Protein AF-A0A117S237-F1 (afdb_monomer_lite)

Secondary structure (DSSP, 8-state):
--HHHHHHHHHHHHHHHHHHHHHHHHHHHHHHHHHHTTT-S-HHHHHHHHHHHHHHHHHHHHHHHHHS-HHHHHHHHHHHHHHHHHHHHHHHHHHHHHSTT-SSHHHHHHHHHHHHHHHHHHHHHHHHHHHHHHHTTSS--

Organism: NCBI:txid909626

Structure (mmCIF, N/CA/C/O backbone):
data_AF-A0A117S237-F1
#
_entry.id   AF-A0A117S237-F1
#
loop_
_atom_site.group_PDB
_atom_site.id
_atom_site.type_symbol
_atom_site.label_atom_id
_atom_site.label_alt_id
_atom_site.label_comp_id
_atom_site.label_asym_id
_atom_site.label_entity_id
_atom_site.label_seq_id
_atom_site.pdbx_PDB_ins_code
_atom_site.Cartn_x
_atom_site.Cartn_y
_atom_site.Cartn_z
_atom_site.occupancy
_atom_site.B_iso_or_equiv
_atom_site.auth_seq_id
_atom_site.auth_comp_id
_atom_site.auth_asym_id
_atom_site.auth_atom_id
_atom_site.pdbx_PDB_model_num
ATOM 1 N N . MET A 1 1 ? 11.663 4.715 -34.911 1.00 56.66 1 MET A N 1
ATOM 2 C CA . MET A 1 1 ? 11.286 4.866 -33.491 1.00 56.66 1 MET A CA 1
ATOM 3 C C . MET A 1 1 ? 12.162 3.899 -32.715 1.00 56.66 1 MET A C 1
ATOM 5 O O . MET A 1 1 ? 12.157 2.724 -33.054 1.00 56.66 1 MET A O 1
ATOM 9 N N . ASP A 1 2 ? 12.999 4.402 -31.811 1.00 81.62 2 ASP A N 1
ATOM 10 C CA . ASP A 1 2 ? 13.958 3.592 -31.050 1.00 81.62 2 ASP A CA 1
ATOM 11 C C . ASP A 1 2 ? 13.214 2.808 -29.955 1.00 81.62 2 ASP A C 1
ATOM 13 O O . ASP A 1 2 ? 12.502 3.399 -29.138 1.00 81.62 2 ASP A O 1
ATOM 17 N N . HIS A 1 3 ? 13.330 1.479 -29.979 1.00 79.19 3 HIS A N 1
ATOM 18 C CA . HIS A 1 3 ? 12.663 0.575 -29.038 1.00 79.19 3 HIS A CA 1
ATOM 19 C C . HIS A 1 3 ? 13.023 0.910 -27.582 1.00 79.19 3 HIS A C 1
ATOM 21 O O . HIS A 1 3 ? 12.152 0.894 -26.708 1.00 79.19 3 HIS A O 1
ATOM 27 N N . ASP A 1 4 ? 14.268 1.327 -27.341 1.00 80.19 4 ASP A N 1
ATOM 28 C CA . ASP A 1 4 ? 14.753 1.727 -26.019 1.00 80.19 4 ASP A CA 1
ATOM 29 C C . ASP A 1 4 ? 14.062 2.993 -25.506 1.00 80.19 4 ASP A C 1
ATOM 31 O O . ASP A 1 4 ? 13.776 3.130 -24.312 1.00 80.19 4 ASP A O 1
ATOM 35 N N . HIS A 1 5 ? 13.792 3.937 -26.410 1.00 80.94 5 HIS A N 1
ATOM 36 C CA . HIS A 1 5 ? 13.110 5.181 -26.075 1.00 80.94 5 HIS A CA 1
ATOM 37 C C . HIS A 1 5 ? 11.644 4.918 -25.712 1.00 80.94 5 HIS A C 1
ATOM 39 O O . HIS A 1 5 ? 11.143 5.450 -24.720 1.00 80.94 5 HIS A O 1
ATOM 45 N N . TRP A 1 6 ? 10.974 4.042 -26.466 1.00 85.12 6 TRP A N 1
ATOM 46 C CA . TRP A 1 6 ? 9.602 3.630 -26.170 1.00 85.12 6 TRP A CA 1
ATOM 47 C C . TRP A 1 6 ? 9.498 2.895 -24.824 1.00 85.12 6 TRP A C 1
ATOM 49 O O . TRP A 1 6 ? 8.663 3.257 -23.993 1.00 85.12 6 TRP A O 1
ATOM 59 N N . LEU A 1 7 ? 10.381 1.924 -24.559 1.00 85.19 7 LEU A N 1
ATOM 60 C CA . LEU A 1 7 ? 10.372 1.157 -23.309 1.00 85.19 7 LEU A CA 1
ATOM 61 C C . LEU A 1 7 ? 10.633 2.044 -22.081 1.00 85.19 7 LEU A C 1
ATOM 63 O O . LEU A 1 7 ? 10.041 1.833 -21.022 1.00 85.19 7 LEU A O 1
ATOM 67 N N . ARG A 1 8 ? 11.477 3.075 -22.218 1.00 84.06 8 ARG A N 1
ATOM 68 C CA . ARG A 1 8 ? 11.695 4.066 -21.154 1.00 84.06 8 ARG A CA 1
ATOM 69 C C . ARG A 1 8 ? 10.429 4.852 -20.831 1.00 84.06 8 ARG A C 1
ATOM 71 O O . ARG A 1 8 ? 10.115 5.012 -19.655 1.00 84.06 8 ARG A O 1
ATOM 78 N N . GLY A 1 9 ? 9.702 5.305 -21.852 1.00 87.75 9 GLY A N 1
ATOM 79 C CA . GLY A 1 9 ? 8.423 5.992 -21.665 1.00 87.75 9 GLY A CA 1
ATOM 80 C C . GLY A 1 9 ? 7.407 5.125 -20.916 1.00 87.75 9 GLY A C 1
ATOM 81 O O . GLY A 1 9 ? 6.768 5.598 -19.983 1.00 87.75 9 GLY A O 1
ATOM 82 N N . GLN A 1 10 ? 7.329 3.833 -21.252 1.00 91.00 10 GLN A N 1
ATOM 83 C CA . GLN A 1 10 ? 6.443 2.884 -20.564 1.00 91.00 10 GLN A CA 1
ATOM 84 C C . GLN A 1 10 ? 6.821 2.676 -19.092 1.00 91.00 10 GLN A C 1
ATOM 86 O O . GLN A 1 10 ? 5.948 2.637 -18.231 1.00 91.00 10 GLN A O 1
ATOM 91 N N . ARG A 1 11 ? 8.119 2.570 -18.783 1.00 91.12 11 ARG A N 1
ATOM 92 C CA . ARG A 1 11 ? 8.609 2.441 -17.399 1.00 91.12 11 ARG A CA 1
ATOM 93 C C . ARG A 1 11 ? 8.266 3.657 -16.551 1.00 91.12 11 ARG A C 1
ATOM 95 O O . ARG A 1 11 ? 7.784 3.501 -15.434 1.00 91.12 11 ARG A O 1
ATOM 102 N N . LEU A 1 12 ? 8.509 4.846 -17.099 1.00 91.12 12 LEU A N 1
ATOM 103 C CA . LEU A 1 12 ? 8.177 6.116 -16.462 1.00 91.12 12 LEU A CA 1
ATOM 104 C C . LEU A 1 12 ? 6.694 6.201 -16.124 1.00 91.12 12 LEU A C 1
ATOM 106 O O . LEU A 1 12 ? 6.335 6.498 -14.987 1.00 91.12 12 LEU A O 1
ATOM 110 N N . GLU A 1 13 ? 5.849 5.896 -17.105 1.00 93.69 13 GLU A N 1
ATOM 111 C CA . GLU A 1 13 ? 4.407 5.948 -16.921 1.00 93.69 13 GLU A CA 1
ATOM 112 C C . GLU A 1 13 ? 3.931 4.919 -15.894 1.00 93.69 13 GLU A C 1
ATOM 114 O O . GLU A 1 13 ? 3.167 5.268 -15.001 1.00 93.69 13 GLU A O 1
ATOM 119 N N . ALA A 1 14 ? 4.443 3.685 -15.937 1.00 95.31 14 ALA A N 1
ATOM 120 C CA . ALA A 1 14 ? 4.094 2.661 -14.956 1.00 95.31 14 ALA A CA 1
ATOM 121 C C . ALA A 1 14 ? 4.458 3.080 -13.519 1.00 95.31 14 ALA A C 1
ATOM 123 O O . ALA A 1 14 ? 3.648 2.915 -12.607 1.00 95.31 14 ALA A O 1
ATOM 124 N N . CYS A 1 15 ? 5.649 3.655 -13.306 1.00 95.56 15 CYS A N 1
ATOM 125 C CA . CYS A 1 15 ? 6.041 4.173 -11.992 1.00 95.56 15 CYS A CA 1
ATOM 126 C C . CYS A 1 15 ? 5.142 5.332 -11.549 1.00 95.56 15 CYS A C 1
ATOM 128 O O . CYS A 1 15 ? 4.708 5.356 -10.401 1.00 95.56 15 CYS A O 1
ATOM 130 N N . ARG A 1 16 ? 4.822 6.264 -12.456 1.00 95.50 16 ARG A N 1
ATOM 131 C CA . ARG A 1 16 ? 3.931 7.399 -12.174 1.00 95.50 16 ARG A CA 1
ATOM 132 C C . ARG A 1 16 ? 2.543 6.928 -11.748 1.00 95.50 16 ARG A C 1
ATOM 134 O O . ARG A 1 16 ? 2.030 7.395 -10.739 1.00 95.50 16 ARG A O 1
ATOM 141 N N . VAL A 1 17 ? 1.967 5.982 -12.487 1.00 97.25 17 VAL A N 1
ATOM 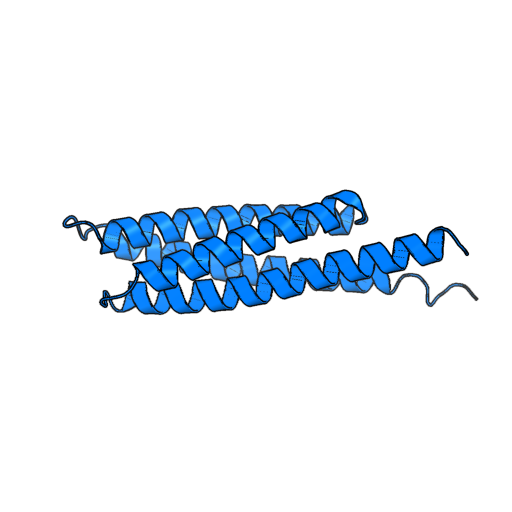142 C CA . VAL A 1 17 ? 0.651 5.405 -12.188 1.00 97.25 17 VAL A CA 1
ATOM 143 C C . VAL A 1 17 ? 0.655 4.706 -10.826 1.00 97.25 17 VAL A C 1
ATOM 145 O O . VAL A 1 17 ? -0.296 4.870 -10.066 1.00 97.25 17 VAL A O 1
ATOM 148 N N . LEU A 1 18 ? 1.725 3.981 -10.475 1.00 97.44 18 LEU A N 1
ATOM 149 C CA . LEU A 1 18 ? 1.842 3.348 -9.157 1.00 97.44 18 LEU A CA 1
ATOM 150 C C . LEU A 1 18 ? 1.926 4.366 -8.014 1.00 97.44 18 LEU A C 1
ATOM 152 O O . LEU A 1 18 ? 1.251 4.179 -7.006 1.00 97.44 18 LEU A O 1
ATOM 156 N N . LEU A 1 19 ? 2.706 5.438 -8.177 1.00 96.81 19 LEU A N 1
ATOM 157 C CA . LEU A 1 19 ? 2.817 6.505 -7.175 1.00 96.81 19 LEU A CA 1
ATOM 158 C C . LEU A 1 19 ? 1.484 7.230 -6.975 1.00 96.81 19 LEU A C 1
ATOM 160 O O . LEU A 1 19 ? 1.030 7.378 -5.849 1.00 96.81 19 LEU A O 1
ATOM 164 N N . THR A 1 20 ? 0.795 7.587 -8.062 1.00 97.75 20 THR A N 1
ATOM 165 C CA . THR A 1 20 ? -0.540 8.197 -7.967 1.00 97.75 20 THR A CA 1
ATOM 166 C C . THR A 1 20 ? -1.535 7.275 -7.261 1.00 97.75 20 THR A C 1
ATOM 168 O O . THR A 1 20 ? -2.287 7.724 -6.401 1.00 97.75 20 THR A O 1
ATOM 171 N N . ALA A 1 21 ? -1.518 5.975 -7.570 1.00 98.19 21 ALA A N 1
ATOM 172 C CA . ALA A 1 21 ? -2.387 5.019 -6.893 1.00 98.19 21 ALA A CA 1
ATOM 173 C C . ALA A 1 21 ? -2.032 4.853 -5.402 1.00 98.19 21 ALA A C 1
ATOM 175 O O . ALA A 1 21 ? -2.922 4.607 -4.588 1.00 98.19 21 ALA A O 1
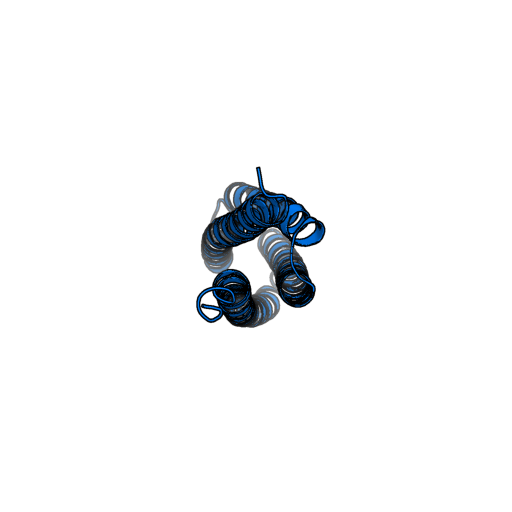ATOM 176 N N . TYR A 1 22 ? -0.754 4.998 -5.033 1.00 98.19 22 TYR A N 1
ATOM 177 C CA . TYR A 1 22 ? -0.331 5.021 -3.634 1.00 98.19 22 TYR A CA 1
ATOM 178 C C . TYR A 1 22 ? -0.856 6.259 -2.901 1.00 98.19 22 TYR A C 1
ATOM 180 O O . TYR A 1 22 ? -1.378 6.119 -1.799 1.00 98.19 22 TYR A O 1
ATOM 188 N N . ASP A 1 23 ? -0.785 7.443 -3.511 1.00 97.69 23 ASP A N 1
ATOM 189 C CA . ASP A 1 23 ? -1.301 8.680 -2.911 1.00 97.69 23 ASP A CA 1
ATOM 190 C C . ASP A 1 23 ? -2.809 8.584 -2.637 1.00 97.69 23 ASP A C 1
ATOM 192 O O . ASP A 1 23 ? -3.280 8.895 -1.539 1.00 97.69 23 ASP A O 1
ATOM 196 N N . GLU A 1 24 ? -3.577 8.093 -3.615 1.00 97.88 24 GLU A N 1
ATOM 197 C CA . GLU A 1 24 ? -5.017 7.854 -3.466 1.00 97.88 24 GLU A CA 1
ATOM 198 C C . GLU A 1 24 ? -5.314 6.861 -2.336 1.00 97.88 24 GLU A C 1
ATOM 200 O O . GLU A 1 24 ? -6.217 7.079 -1.521 1.00 97.88 24 GLU A O 1
ATOM 205 N N . TYR A 1 25 ? -4.525 5.789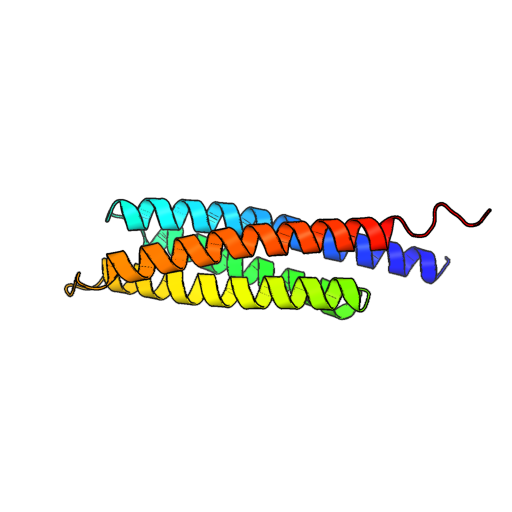 -2.257 1.00 98.19 25 TYR A N 1
ATOM 206 C CA . TYR A 1 25 ? -4.590 4.823 -1.171 1.00 98.19 25 TYR A CA 1
ATOM 207 C C . TYR A 1 25 ? -4.278 5.454 0.190 1.00 98.19 25 TYR A C 1
ATOM 209 O O . TYR A 1 25 ? -5.062 5.281 1.120 1.00 98.19 25 TYR A O 1
ATOM 217 N N . ALA A 1 26 ? -3.193 6.219 0.317 1.00 97.44 26 ALA A N 1
ATOM 218 C CA . ALA A 1 26 ? -2.771 6.822 1.578 1.00 97.44 26 ALA A CA 1
ATOM 219 C C . ALA A 1 26 ? -3.818 7.813 2.110 1.00 97.44 26 ALA A C 1
ATOM 221 O O . ALA A 1 26 ? -4.084 7.865 3.316 1.00 97.44 26 ALA A O 1
ATOM 222 N N . ILE A 1 27 ? -4.467 8.560 1.209 1.00 96.75 27 ILE A N 1
ATOM 223 C CA . ILE A 1 27 ? -5.596 9.435 1.541 1.00 96.75 27 ILE A CA 1
ATOM 224 C C . ILE A 1 27 ? -6.780 8.607 2.053 1.00 96.75 27 ILE A C 1
ATOM 226 O O . ILE A 1 27 ? -7.319 8.913 3.119 1.00 96.75 27 ILE A O 1
ATOM 230 N N . ALA A 1 28 ? -7.179 7.559 1.327 1.00 96.62 28 ALA A N 1
ATOM 231 C CA . ALA A 1 28 ? -8.315 6.722 1.706 1.00 96.62 28 ALA A CA 1
ATOM 232 C C . ALA A 1 28 ? -8.076 5.978 3.033 1.00 96.62 28 ALA A C 1
ATOM 234 O O 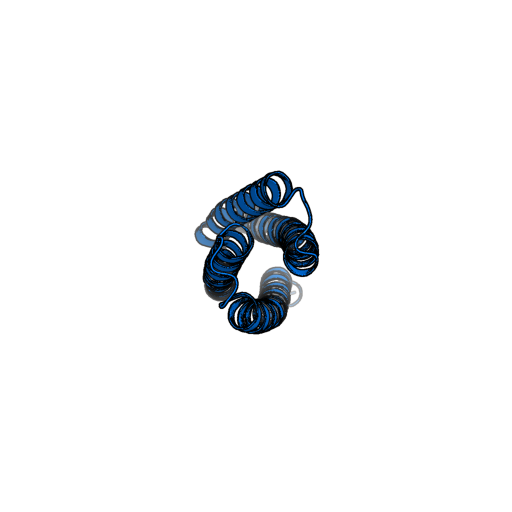. ALA A 1 28 ? -8.964 5.954 3.884 1.00 96.62 28 ALA A O 1
ATOM 235 N N . ALA A 1 29 ? -6.868 5.447 3.237 1.00 96.38 29 ALA A N 1
ATOM 236 C CA . ALA A 1 29 ? -6.430 4.824 4.482 1.00 96.38 29 ALA A CA 1
ATOM 237 C C . ALA A 1 29 ? -6.519 5.818 5.646 1.00 96.38 29 ALA A C 1
ATOM 239 O O . ALA A 1 29 ? -7.192 5.556 6.635 1.00 96.38 29 ALA A O 1
ATOM 240 N N . SER A 1 30 ? -5.959 7.021 5.479 1.00 95.19 30 SER A N 1
ATOM 241 C CA . SER A 1 30 ? -6.006 8.072 6.505 1.00 95.19 30 SER A CA 1
ATOM 242 C C . SER A 1 30 ? -7.434 8.498 6.858 1.00 95.19 30 SER A C 1
ATOM 244 O O . SER A 1 30 ? -7.727 8.812 8.013 1.00 95.19 30 SER A O 1
ATOM 246 N N . MET A 1 31 ? -8.336 8.549 5.872 1.00 94.50 31 MET A N 1
ATOM 247 C CA . MET A 1 31 ? -9.753 8.826 6.115 1.00 94.50 31 MET A CA 1
ATOM 248 C C . MET A 1 31 ? -10.411 7.700 6.910 1.00 94.50 31 MET A C 1
ATOM 250 O O . MET A 1 31 ? -11.145 7.990 7.854 1.00 94.50 31 MET A O 1
ATOM 254 N N . LEU A 1 32 ? -10.135 6.442 6.558 1.00 93.81 32 LEU A N 1
ATOM 255 C CA . LEU A 1 32 ? -10.685 5.280 7.247 1.00 93.81 32 LEU A CA 1
ATOM 256 C C . LEU A 1 32 ? -10.188 5.201 8.690 1.00 93.81 32 LEU A C 1
ATOM 258 O O . LEU A 1 32 ? -11.019 5.152 9.593 1.00 93.81 32 LEU A O 1
ATOM 262 N N . THR A 1 33 ? -8.877 5.317 8.922 1.00 93.25 33 THR A N 1
ATOM 263 C CA . THR A 1 33 ? -8.279 5.350 10.266 1.00 93.25 33 THR A CA 1
ATOM 264 C C . THR A 1 33 ? -8.968 6.394 11.146 1.00 93.25 33 THR A C 1
ATOM 266 O O . THR A 1 33 ? -9.414 6.081 12.243 1.00 93.25 33 THR A O 1
ATOM 269 N N . ARG A 1 34 ? -9.191 7.618 10.644 1.00 91.94 34 ARG A N 1
ATOM 270 C CA . ARG A 1 34 ? -9.892 8.675 11.402 1.00 91.94 34 ARG A CA 1
ATOM 271 C C . ARG A 1 34 ? -11.342 8.338 11.750 1.00 91.94 34 ARG A C 1
ATOM 273 O O . ARG A 1 34 ? -11.841 8.831 12.759 1.00 91.94 34 ARG A O 1
ATOM 280 N N . VAL A 1 35 ? -12.044 7.595 10.896 1.00 91.19 35 VAL A N 1
ATOM 281 C CA . VAL A 1 35 ? -13.421 7.157 11.172 1.00 91.19 35 VAL A CA 1
ATOM 282 C C . VAL A 1 35 ? -13.420 6.039 12.210 1.00 91.19 35 VAL A C 1
ATOM 284 O O . VAL A 1 35 ? -14.198 6.115 13.159 1.00 91.19 35 VAL A O 1
ATOM 287 N N . LEU A 1 36 ? -12.514 5.067 12.073 1.00 89.44 36 LEU A N 1
ATOM 288 C CA . LEU A 1 36 ? -12.351 3.960 13.018 1.00 89.44 36 LEU A CA 1
ATOM 289 C C . LEU A 1 36 ? -11.969 4.460 14.416 1.00 89.44 36 LEU A C 1
ATOM 291 O O . LEU A 1 36 ? -12.585 4.061 15.396 1.00 89.44 36 LEU A O 1
ATOM 295 N N . GLU A 1 37 ? -11.035 5.409 14.516 1.00 89.00 37 GLU A N 1
ATOM 296 C CA . GLU A 1 37 ? -10.624 6.021 15.790 1.00 89.00 37 GLU A CA 1
ATOM 297 C C . GLU A 1 37 ? -11.744 6.775 16.513 1.00 89.00 37 GLU A C 1
ATOM 299 O O . GLU A 1 37 ? -11.674 6.969 17.726 1.00 89.00 37 GLU A O 1
ATOM 304 N N . ARG A 1 38 ? -12.743 7.262 15.772 1.00 85.75 38 ARG A N 1
ATOM 305 C CA . ARG A 1 38 ? -13.880 8.002 16.330 1.00 85.75 38 ARG A CA 1
ATOM 306 C C . ARG A 1 38 ? -15.065 7.107 16.661 1.00 85.75 38 ARG A C 1
ATOM 308 O O . ARG A 1 38 ? -16.032 7.632 17.205 1.00 85.75 38 ARG A O 1
ATOM 315 N N . GLU A 1 39 ? -15.014 5.827 16.283 1.00 75.75 39 GLU A N 1
ATOM 316 C CA . GLU A 1 39 ? -16.140 4.886 16.375 1.00 75.75 39 GLU A CA 1
ATOM 317 C C . GLU A 1 39 ? -17.446 5.496 15.817 1.00 75.75 39 GLU A C 1
ATOM 319 O O . GLU A 1 39 ? -18.540 5.286 16.334 1.00 75.75 39 GLU A O 1
ATOM 324 N N . ALA A 1 40 ? -17.322 6.336 14.783 1.00 65.31 40 ALA A N 1
ATOM 325 C CA . ALA A 1 40 ? -18.423 7.140 14.265 1.00 65.31 40 ALA A CA 1
ATOM 326 C C . ALA A 1 40 ? -19.252 6.371 13.227 1.00 65.31 40 ALA A C 1
ATOM 328 O O . ALA A 1 40 ? -18.742 5.478 12.554 1.00 65.31 40 ALA A O 1
ATOM 329 N N . ASP A 1 41 ? -20.506 6.786 13.024 1.00 61.03 41 ASP A N 1
ATOM 330 C CA . ASP A 1 41 ? -21.323 6.313 11.905 1.00 61.03 41 ASP A CA 1
ATOM 331 C C . ASP A 1 41 ? -20.674 6.675 10.553 1.00 61.03 41 ASP A C 1
ATOM 333 O O . ASP A 1 41 ? -20.193 7.791 10.348 1.00 61.03 41 ASP A O 1
ATOM 337 N N . GLY A 1 42 ? -20.686 5.732 9.605 1.00 65.94 42 GLY A N 1
ATOM 338 C CA . GLY A 1 42 ? -20.112 5.890 8.258 1.00 65.94 42 GLY A CA 1
ATOM 339 C C . GLY A 1 42 ? -18.847 5.089 7.873 1.00 65.94 42 GLY A C 1
ATOM 340 O O . GLY A 1 42 ? -18.306 5.382 6.803 1.00 65.94 42 GLY A O 1
ATOM 341 N N . PRO A 1 43 ? -18.363 4.058 8.607 1.00 70.31 43 PRO A N 1
ATOM 342 C CA . PRO A 1 43 ? -17.156 3.321 8.208 1.00 70.31 43 PRO A CA 1
ATOM 343 C C . PRO A 1 43 ? -17.349 2.536 6.906 1.00 70.31 43 PRO A C 1
ATOM 345 O O . PRO A 1 43 ? -16.379 2.255 6.214 1.00 70.31 43 PRO A O 1
ATOM 348 N N . ARG A 1 44 ? -18.594 2.232 6.506 1.00 79.00 44 ARG A N 1
ATOM 349 C CA . ARG A 1 44 ? -18.870 1.464 5.281 1.00 79.00 44 ARG A CA 1
ATOM 350 C C . ARG A 1 44 ? -18.529 2.216 3.995 1.00 79.00 44 ARG A C 1
ATOM 352 O O . ARG A 1 44 ? -17.898 1.632 3.120 1.00 79.00 44 ARG A O 1
ATOM 359 N N . ASP A 1 45 ? -18.918 3.483 3.860 1.00 85.50 45 ASP A N 1
ATOM 360 C CA . ASP A 1 45 ? -18.667 4.244 2.624 1.00 85.50 45 ASP A CA 1
ATOM 361 C C . ASP A 1 45 ? -17.178 4.569 2.466 1.00 85.50 45 ASP A C 1
ATOM 363 O O . ASP A 1 45 ? -16.607 4.436 1.378 1.00 85.50 45 ASP A O 1
ATOM 367 N N . VAL A 1 46 ? -16.528 4.926 3.577 1.00 87.25 46 VAL A N 1
ATOM 368 C CA . VAL A 1 46 ? -15.083 5.175 3.625 1.00 87.25 46 VAL A CA 1
ATOM 369 C C . VAL A 1 46 ? -14.301 3.871 3.430 1.00 87.25 46 VAL A C 1
ATOM 371 O O . VAL A 1 46 ? -13.345 3.847 2.657 1.00 87.25 46 VAL A O 1
ATOM 374 N N . GLY A 1 47 ? -14.764 2.762 4.009 1.00 90.38 47 GLY A N 1
ATOM 375 C CA . GLY A 1 47 ? -14.223 1.420 3.784 1.00 90.38 47 GLY A CA 1
ATOM 376 C C . GLY A 1 47 ? -14.321 0.973 2.323 1.00 90.38 47 GLY A C 1
ATOM 377 O O . GLY A 1 47 ? -13.370 0.419 1.771 1.00 90.38 47 GLY A O 1
ATOM 378 N N . GLN A 1 48 ? -15.419 1.286 1.628 1.00 92.19 48 GLN A N 1
ATOM 379 C CA . GLN A 1 48 ? -15.519 1.037 0.186 1.00 92.19 48 GLN A CA 1
ATOM 380 C C . GLN A 1 48 ? -14.531 1.885 -0.624 1.00 92.19 48 GLN A C 1
ATOM 382 O O . GLN A 1 48 ? -13.951 1.388 -1.591 1.00 92.19 48 GLN A O 1
ATOM 387 N N . ALA A 1 49 ? -14.342 3.160 -0.267 1.00 94.19 49 ALA A N 1
ATOM 388 C CA . ALA A 1 49 ? -13.350 4.015 -0.918 1.00 94.19 49 ALA A CA 1
ATOM 389 C C . ALA A 1 49 ? -11.928 3.471 -0.721 1.00 94.19 49 ALA A C 1
ATOM 391 O O . ALA A 1 49 ? -11.181 3.366 -1.694 1.00 94.19 49 ALA A O 1
ATOM 392 N N . PHE A 1 50 ? -11.605 3.029 0.495 1.00 96.06 50 PHE A N 1
ATOM 393 C CA . PHE A 1 50 ? -10.358 2.339 0.814 1.00 96.06 50 PHE A CA 1
ATOM 394 C C . PHE A 1 50 ? -10.165 1.076 -0.038 1.00 96.06 50 PHE A C 1
ATOM 396 O O . PHE A 1 50 ? -9.160 0.949 -0.735 1.00 96.06 50 PHE A O 1
ATOM 403 N N . GLY A 1 51 ? -11.162 0.188 -0.100 1.00 96.38 51 GLY A N 1
ATOM 404 C CA . GLY A 1 51 ? -11.097 -1.024 -0.926 1.00 96.38 51 GLY A CA 1
ATOM 405 C C . GLY A 1 51 ? -10.914 -0.747 -2.427 1.00 96.38 51 GLY A C 1
ATOM 406 O O . GLY A 1 51 ? -10.190 -1.479 -3.116 1.00 96.38 51 GLY A O 1
ATOM 407 N N . ARG A 1 52 ? -11.518 0.332 -2.948 1.00 97.69 52 ARG A N 1
ATOM 408 C CA . ARG A 1 52 ? -11.290 0.789 -4.331 1.00 97.69 52 ARG A CA 1
ATOM 409 C C . ARG A 1 52 ? -9.855 1.267 -4.541 1.00 97.69 52 ARG A C 1
ATOM 411 O O . ARG A 1 52 ? -9.253 0.878 -5.539 1.00 97.69 52 ARG A O 1
ATOM 418 N N . ALA A 1 53 ? -9.302 2.041 -3.611 1.00 97.88 53 ALA A N 1
ATOM 419 C CA . ALA A 1 53 ? -7.934 2.542 -3.707 1.00 97.88 53 ALA A CA 1
ATOM 420 C C . ALA A 1 53 ? -6.894 1.406 -3.642 1.00 97.88 53 ALA A C 1
ATOM 422 O O . ALA A 1 53 ? -5.990 1.352 -4.472 1.00 97.88 53 ALA A O 1
ATOM 423 N N . VAL A 1 54 ? -7.087 0.416 -2.760 1.00 98.12 54 VAL A N 1
ATOM 424 C CA . VAL A 1 54 ? -6.265 -0.813 -2.734 1.00 98.12 54 VAL A CA 1
ATOM 425 C C . VAL A 1 54 ? -6.323 -1.532 -4.087 1.00 98.12 54 VAL A C 1
ATOM 427 O O . VAL A 1 54 ? -5.299 -1.940 -4.637 1.00 98.12 54 VAL A O 1
ATOM 430 N N . SER A 1 55 ? -7.513 -1.658 -4.677 1.00 97.94 55 SER A N 1
ATOM 431 C CA . SER A 1 55 ? -7.674 -2.297 -5.990 1.00 97.94 55 SER A CA 1
ATOM 432 C C . SER A 1 55 ? -6.982 -1.514 -7.113 1.00 97.94 55 SER A C 1
ATOM 434 O O . SER A 1 55 ? -6.351 -2.118 -7.982 1.00 97.94 55 SER A O 1
ATOM 436 N N . ALA A 1 56 ? -7.052 -0.180 -7.087 1.00 97.88 56 ALA A N 1
ATOM 437 C CA . ALA A 1 56 ? -6.344 0.686 -8.027 1.00 97.88 56 ALA A CA 1
ATOM 438 C C . ALA A 1 56 ? -4.821 0.515 -7.907 1.00 97.88 56 ALA A C 1
ATOM 440 O O . ALA A 1 56 ? -4.150 0.301 -8.919 1.00 97.88 56 ALA A O 1
ATOM 441 N N . PHE A 1 57 ? -4.292 0.486 -6.681 1.00 98.31 57 PHE A N 1
ATOM 442 C CA . PHE A 1 57 ? -2.878 0.224 -6.422 1.00 98.31 57 PHE A CA 1
ATOM 443 C C . PHE A 1 57 ? -2.438 -1.147 -6.957 1.00 98.31 57 PHE A C 1
ATOM 445 O O . PHE A 1 57 ? -1.439 -1.248 -7.673 1.00 98.31 57 PHE A O 1
ATOM 452 N N . ARG A 1 58 ? -3.210 -2.212 -6.690 1.00 97.25 58 ARG A N 1
ATOM 453 C CA . ARG A 1 58 ? -2.936 -3.562 -7.223 1.00 97.25 58 ARG A CA 1
ATOM 454 C C . ARG A 1 58 ? -2.856 -3.563 -8.752 1.00 97.25 58 ARG A C 1
ATOM 456 O O . ARG A 1 58 ? -1.971 -4.203 -9.319 1.00 97.25 58 ARG A O 1
ATOM 463 N N . ASN A 1 59 ? -3.756 -2.843 -9.419 1.00 96.69 59 ASN A N 1
ATOM 464 C CA . ASN A 1 59 ? -3.767 -2.730 -10.878 1.00 96.69 59 ASN A CA 1
ATOM 465 C C . ASN A 1 59 ? -2.551 -1.960 -11.408 1.00 96.69 59 ASN A C 1
ATOM 467 O O . ASN A 1 59 ? -1.926 -2.398 -12.375 1.00 96.69 59 ASN A O 1
ATOM 471 N N . ALA A 1 60 ? -2.171 -0.864 -10.754 1.00 97.19 60 ALA A N 1
ATOM 472 C CA . ALA A 1 60 ? -0.975 -0.103 -11.099 1.00 97.19 60 ALA A CA 1
ATOM 473 C C . ALA A 1 60 ? 0.309 -0.936 -10.931 1.00 97.19 60 ALA A C 1
ATOM 475 O O . ALA A 1 60 ? 1.190 -0.924 -11.795 1.00 97.19 60 ALA A O 1
ATOM 476 N N . TYR A 1 61 ? 0.389 -1.741 -9.867 1.00 97.44 61 TYR A N 1
ATOM 477 C CA . TYR A 1 61 ? 1.530 -2.623 -9.612 1.00 97.44 61 TYR A CA 1
ATOM 478 C C . TYR A 1 61 ? 1.778 -3.593 -10.774 1.00 97.44 61 TYR A C 1
ATOM 480 O O . TYR A 1 61 ? 2.932 -3.853 -11.127 1.00 97.44 61 TYR A O 1
ATOM 488 N N . TRP A 1 62 ? 0.721 -4.109 -11.411 1.00 95.94 62 TRP A N 1
ATOM 489 C CA . TRP A 1 62 ? 0.870 -5.016 -12.550 1.00 95.94 62 TRP A CA 1
ATOM 490 C C . TRP A 1 62 ? 1.619 -4.380 -13.718 1.00 95.94 62 TRP A C 1
ATOM 492 O O . TRP A 1 62 ? 2.405 -5.066 -14.370 1.00 95.94 62 TRP A O 1
ATOM 502 N N . GLN A 1 63 ? 1.451 -3.077 -13.948 1.00 94.50 63 GLN A N 1
ATOM 503 C CA . GLN A 1 63 ? 2.198 -2.370 -14.985 1.00 94.50 63 GLN A CA 1
ATOM 504 C C . GLN A 1 63 ? 3.691 -2.337 -14.643 1.00 94.50 63 GLN A C 1
ATOM 506 O O . GLN A 1 63 ? 4.519 -2.761 -15.450 1.00 94.50 63 GLN A O 1
ATOM 511 N N . VAL A 1 64 ? 4.042 -1.945 -13.415 1.00 95.31 64 VAL A N 1
ATOM 512 C CA . VAL A 1 64 ? 5.440 -1.916 -12.952 1.00 95.31 64 VAL A CA 1
ATOM 513 C C . VAL A 1 64 ? 6.074 -3.306 -12.987 1.00 95.31 64 VAL A C 1
ATOM 515 O O . VAL A 1 64 ? 7.213 -3.455 -13.426 1.00 95.31 64 VAL A O 1
ATOM 518 N N . ARG A 1 65 ? 5.331 -4.350 -12.609 1.00 95.56 65 ARG A N 1
ATOM 519 C CA . ARG A 1 65 ? 5.802 -5.739 -12.678 1.00 95.56 65 ARG A CA 1
ATOM 520 C C . ARG A 1 65 ? 6.176 -6.170 -14.101 1.00 95.56 65 ARG A C 1
ATOM 522 O O . ARG A 1 65 ? 7.109 -6.961 -14.258 1.00 95.56 65 ARG A O 1
ATOM 529 N N . LEU A 1 66 ? 5.456 -5.685 -15.112 1.00 94.00 66 LEU A N 1
ATOM 530 C CA . LEU A 1 66 ? 5.678 -6.048 -16.512 1.00 94.00 66 LEU A CA 1
ATOM 531 C C . LEU A 1 66 ? 6.868 -5.311 -17.129 1.00 94.00 66 LEU A C 1
ATOM 533 O O . LEU A 1 66 ? 7.671 -5.939 -17.816 1.00 94.00 66 LEU A O 1
ATOM 537 N N . VAL A 1 67 ? 6.985 -4.000 -16.899 1.00 91.94 67 VAL A N 1
ATOM 538 C CA . VAL A 1 67 ? 7.961 -3.165 -17.627 1.00 91.94 67 VAL A CA 1
ATOM 539 C C . VAL A 1 67 ? 9.141 -2.684 -16.782 1.00 91.94 67 VAL A C 1
ATOM 541 O O . VAL A 1 67 ? 10.157 -2.271 -17.349 1.00 91.94 67 VAL A O 1
ATOM 544 N N . GLY A 1 68 ? 9.040 -2.738 -15.453 1.00 90.19 68 GLY A N 1
ATOM 545 C CA . GLY A 1 68 ? 10.051 -2.241 -14.520 1.00 90.19 68 GLY A CA 1
ATOM 546 C C . GLY A 1 68 ? 11.381 -2.997 -14.591 1.00 90.19 68 GLY A C 1
ATOM 547 O O . GLY A 1 68 ? 11.439 -4.179 -14.943 1.00 90.19 68 GLY A O 1
ATOM 548 N N . SER A 1 69 ? 12.470 -2.313 -14.233 1.00 90.69 69 SER A N 1
ATOM 549 C CA . SER A 1 69 ? 13.767 -2.962 -14.002 1.00 90.69 69 SER A CA 1
ATOM 550 C C . SER A 1 69 ? 13.690 -3.912 -12.792 1.00 90.69 69 SER A C 1
ATOM 552 O O . SER A 1 69 ? 12.744 -3.820 -12.008 1.00 90.69 69 SER A O 1
ATOM 554 N N . PRO A 1 70 ? 14.634 -4.858 -12.626 1.00 92.38 70 PRO A N 1
ATOM 555 C CA . PRO A 1 70 ? 14.670 -5.746 -11.462 1.00 92.38 70 PRO A CA 1
ATOM 556 C C . PRO A 1 70 ? 14.497 -5.013 -10.122 1.00 92.38 70 PRO A C 1
ATOM 558 O O . PRO A 1 70 ? 13.557 -5.334 -9.401 1.00 92.38 70 PRO A O 1
ATOM 561 N N . ASP A 1 71 ? 15.285 -3.966 -9.872 1.00 92.06 71 ASP A N 1
ATOM 562 C CA . ASP A 1 71 ? 15.242 -3.197 -8.620 1.00 92.06 71 ASP A CA 1
ATOM 563 C C . ASP A 1 71 ? 13.889 -2.500 -8.412 1.00 92.06 71 ASP A C 1
ATOM 565 O O . ASP A 1 71 ? 13.282 -2.590 -7.346 1.00 92.06 71 ASP A O 1
ATOM 569 N N . VAL A 1 72 ? 13.356 -1.854 -9.457 1.00 93.88 72 VAL A N 1
ATOM 570 C CA . VAL A 1 72 ? 12.037 -1.199 -9.400 1.00 93.88 72 VAL A CA 1
ATOM 571 C C . VAL A 1 72 ? 10.942 -2.224 -9.088 1.00 93.88 72 VAL A C 1
ATOM 573 O O . VAL A 1 72 ? 10.047 -1.952 -8.289 1.00 93.88 72 VAL A O 1
ATOM 576 N N . ARG A 1 73 ? 11.012 -3.420 -9.687 1.00 95.50 73 ARG A N 1
ATOM 577 C CA . ARG A 1 73 ? 10.047 -4.502 -9.434 1.00 95.50 73 ARG A CA 1
ATOM 578 C C . ARG A 1 73 ? 10.150 -5.041 -8.013 1.00 95.50 73 ARG A C 1
ATOM 580 O O . ARG A 1 73 ? 9.115 -5.337 -7.421 1.00 95.50 73 ARG A O 1
ATOM 587 N N . GLU A 1 74 ? 11.357 -5.164 -7.473 1.00 96.88 74 GLU A N 1
ATOM 588 C CA . GLU A 1 74 ? 11.578 -5.608 -6.097 1.00 96.88 74 GLU A CA 1
ATOM 589 C C . GLU A 1 74 ? 10.952 -4.632 -5.096 1.00 96.88 74 GLU A C 1
ATOM 591 O O . GLU A 1 74 ? 10.114 -5.033 -4.283 1.00 96.88 74 GLU A O 1
ATOM 596 N N . HIS A 1 75 ? 11.271 -3.340 -5.207 1.00 97.25 75 HIS A N 1
ATOM 597 C CA . HIS A 1 75 ? 10.707 -2.314 -4.329 1.00 97.25 75 HIS A CA 1
ATOM 598 C C . HIS A 1 75 ? 9.183 -2.199 -4.475 1.00 97.25 75 HIS A C 1
ATOM 600 O O . HIS A 1 75 ? 8.475 -2.180 -3.468 1.00 97.25 75 HIS A O 1
ATOM 606 N N . ALA A 1 76 ? 8.653 -2.236 -5.703 1.00 97.25 76 ALA A N 1
ATOM 607 C CA . ALA A 1 76 ? 7.207 -2.256 -5.933 1.00 97.25 76 ALA A CA 1
ATOM 608 C C . ALA A 1 76 ? 6.533 -3.494 -5.318 1.00 97.25 76 ALA A C 1
ATOM 610 O O . ALA A 1 76 ? 5.416 -3.410 -4.811 1.00 97.25 76 ALA A O 1
ATOM 611 N N . SER A 1 77 ? 7.199 -4.654 -5.346 1.00 97.94 77 SER A N 1
ATOM 612 C CA . SER A 1 77 ? 6.682 -5.886 -4.744 1.00 97.94 77 SER A CA 1
ATOM 613 C C . SER A 1 77 ? 6.632 -5.802 -3.222 1.00 97.94 77 SER A C 1
ATOM 615 O O . SER A 1 77 ? 5.652 -6.246 -2.620 1.00 97.94 77 SER A O 1
ATOM 617 N N . ARG A 1 78 ? 7.662 -5.223 -2.594 1.00 98.00 78 ARG A N 1
ATOM 618 C CA . ARG A 1 78 ? 7.695 -4.998 -1.142 1.00 98.00 78 ARG A CA 1
ATOM 619 C C . ARG A 1 78 ? 6.601 -4.029 -0.708 1.00 98.00 78 ARG A C 1
ATOM 621 O O . ARG A 1 78 ? 5.864 -4.351 0.222 1.00 98.00 78 ARG A O 1
ATOM 628 N N . LEU A 1 79 ? 6.462 -2.912 -1.430 1.00 97.56 79 LEU A N 1
ATOM 629 C CA . LEU A 1 79 ? 5.422 -1.913 -1.193 1.00 97.56 79 LEU A CA 1
ATOM 630 C C . LEU A 1 79 ? 4.026 -2.529 -1.310 1.00 97.56 79 LEU A C 1
ATOM 632 O O . LEU A 1 79 ? 3.215 -2.384 -0.403 1.00 97.56 79 LEU A O 1
ATOM 636 N N . ARG A 1 80 ? 3.770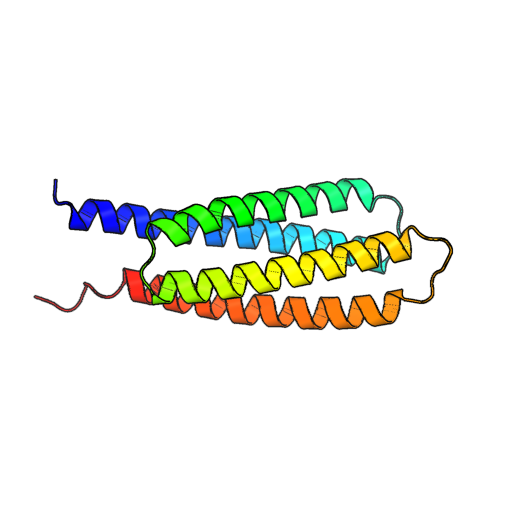 -3.296 -2.380 1.00 97.88 80 ARG A N 1
ATOM 637 C CA . ARG A 1 80 ? 2.502 -4.013 -2.537 1.00 97.88 80 ARG A CA 1
ATOM 638 C C . ARG A 1 80 ? 2.236 -4.948 -1.367 1.00 97.88 80 ARG A C 1
ATOM 640 O O . ARG A 1 80 ? 1.144 -4.911 -0.831 1.00 97.88 80 ARG A O 1
ATOM 647 N N . THR A 1 81 ? 3.203 -5.780 -0.993 1.00 97.94 81 THR A N 1
ATOM 648 C CA . THR A 1 81 ? 3.009 -6.777 0.073 1.00 97.94 81 THR A CA 1
ATOM 649 C C . THR A 1 81 ? 2.604 -6.105 1.386 1.00 97.94 81 THR A C 1
ATOM 651 O O . THR A 1 81 ? 1.594 -6.482 1.960 1.00 97.94 81 THR A O 1
ATOM 654 N N . HIS A 1 82 ? 3.298 -5.036 1.788 1.00 98.00 82 HIS A N 1
ATOM 655 C CA . HIS A 1 82 ? 2.959 -4.314 3.021 1.00 98.00 82 HIS A CA 1
ATOM 656 C C . HIS A 1 82 ? 1.627 -3.564 2.929 1.00 98.00 82 HIS A C 1
ATOM 658 O O . HIS A 1 82 ? 0.969 -3.353 3.942 1.00 98.00 82 HIS A O 1
ATOM 664 N N . LEU A 1 83 ? 1.214 -3.158 1.726 1.00 97.88 83 LEU A N 1
ATOM 665 C CA . LEU A 1 83 ? -0.094 -2.543 1.516 1.00 97.88 83 LEU A CA 1
ATOM 666 C C . LEU A 1 83 ? -1.218 -3.567 1.699 1.00 97.88 83 LEU A C 1
ATOM 668 O O . LEU A 1 83 ? -2.258 -3.230 2.256 1.00 97.88 83 LEU A O 1
ATOM 672 N N . GLU A 1 84 ? -1.007 -4.815 1.271 1.00 97.75 84 GLU A N 1
ATOM 673 C CA . GLU A 1 84 ? -1.940 -5.910 1.568 1.00 97.75 84 GLU A CA 1
ATOM 674 C C . GLU A 1 84 ? -1.995 -6.190 3.076 1.00 97.75 84 GLU A C 1
ATOM 676 O O . GLU A 1 84 ? -3.086 -6.293 3.626 1.00 97.75 84 GLU A O 1
ATOM 681 N N . ASP A 1 85 ? -0.846 -6.216 3.761 1.00 97.75 85 ASP A N 1
ATOM 682 C CA . ASP A 1 85 ? -0.799 -6.419 5.216 1.00 97.75 85 ASP A CA 1
ATOM 683 C C . ASP A 1 85 ? -1.528 -5.289 5.974 1.00 97.75 85 ASP A C 1
ATOM 685 O O . ASP A 1 85 ? -2.299 -5.544 6.903 1.00 97.75 85 ASP A O 1
ATOM 689 N N . HIS A 1 86 ? -1.336 -4.029 5.558 1.00 97.69 86 HIS A N 1
ATOM 690 C CA . HIS A 1 86 ? -2.054 -2.875 6.122 1.00 97.69 86 HIS A CA 1
ATOM 691 C C . HIS A 1 86 ? -3.554 -2.950 5.849 1.00 97.69 86 HIS A C 1
ATOM 693 O O . HIS A 1 86 ? -4.353 -2.693 6.753 1.00 97.69 86 HIS A O 1
ATOM 699 N N . LYS A 1 87 ? -3.953 -3.372 4.643 1.00 97.06 87 LYS A N 1
ATOM 700 C CA . LYS A 1 87 ? -5.356 -3.638 4.327 1.00 97.06 87 LYS A CA 1
ATOM 701 C C . LYS A 1 87 ? -5.949 -4.688 5.263 1.00 97.06 87 LYS A C 1
ATOM 703 O O . LYS A 1 87 ? -7.019 -4.446 5.812 1.00 97.06 87 LYS A O 1
ATOM 708 N N . ASP A 1 88 ? -5.285 -5.822 5.437 1.00 96.31 88 ASP A N 1
ATOM 709 C CA . ASP A 1 88 ? -5.799 -6.922 6.253 1.00 96.31 88 ASP A CA 1
ATOM 710 C C . ASP A 1 88 ? -5.890 -6.527 7.737 1.00 96.31 88 ASP A C 1
ATOM 712 O O . ASP A 1 88 ? -6.815 -6.933 8.439 1.00 96.31 88 ASP A O 1
ATOM 716 N N . CYS A 1 89 ? -4.965 -5.700 8.235 1.00 95.25 89 CYS A N 1
ATOM 717 C CA . CYS A 1 89 ? -5.074 -5.089 9.563 1.00 95.25 89 CYS A CA 1
ATOM 718 C C . CYS A 1 89 ? -6.263 -4.122 9.660 1.00 95.25 89 CYS A C 1
ATOM 720 O O . CYS A 1 89 ? -7.073 -4.221 10.580 1.00 95.25 89 CYS A O 1
ATOM 722 N N . THR A 1 90 ? -6.420 -3.233 8.681 1.00 93.94 90 THR A N 1
ATOM 723 C CA . THR A 1 90 ? -7.491 -2.228 8.682 1.00 93.94 90 THR A CA 1
ATOM 724 C C . THR A 1 90 ? -8.880 -2.861 8.558 1.00 93.94 90 THR A C 1
ATOM 726 O O . THR A 1 90 ? -9.817 -2.416 9.217 1.00 93.94 90 THR A O 1
ATOM 729 N N . ASP A 1 91 ? -9.023 -3.921 7.757 1.00 93.06 91 ASP A N 1
ATOM 730 C CA . ASP A 1 91 ? -10.267 -4.690 7.652 1.00 93.06 91 ASP A CA 1
ATOM 731 C C . ASP A 1 91 ? -10.629 -5.337 8.998 1.00 93.06 91 ASP A C 1
ATOM 733 O O . ASP A 1 91 ? -11.772 -5.219 9.435 1.00 93.06 91 ASP A O 1
ATOM 737 N N . ARG A 1 92 ? -9.657 -5.951 9.693 1.00 91.50 92 ARG A N 1
ATOM 738 C CA . ARG A 1 92 ? -9.875 -6.529 11.033 1.00 91.50 92 ARG A CA 1
ATOM 739 C C . ARG A 1 92 ? -10.284 -5.466 12.048 1.00 91.50 92 ARG A C 1
ATOM 741 O O . ARG A 1 92 ? -11.241 -5.673 12.786 1.00 91.50 92 ARG A O 1
ATOM 748 N N . TRP A 1 93 ? -9.630 -4.304 12.036 1.00 90.69 93 TRP A N 1
ATOM 749 C CA . TRP A 1 93 ? -10.022 -3.188 12.899 1.00 90.69 93 TRP A CA 1
ATOM 750 C C . TRP A 1 93 ? -11.451 -2.710 12.602 1.00 90.69 93 TRP A C 1
ATOM 752 O O . TRP A 1 93 ? -12.243 -2.482 13.517 1.00 90.69 93 TRP A O 1
ATOM 762 N N . MET A 1 94 ? -11.812 -2.585 11.324 1.00 89.38 94 MET A N 1
ATOM 763 C CA . MET A 1 94 ? -13.164 -2.206 10.921 1.00 89.38 94 MET A CA 1
ATOM 764 C C . MET A 1 94 ? -14.206 -3.231 11.383 1.00 89.38 94 MET A C 1
ATOM 766 O O . MET A 1 94 ? -15.250 -2.834 11.902 1.00 89.38 94 MET A O 1
ATOM 770 N N . ASP A 1 95 ? -13.921 -4.524 11.237 1.00 88.06 95 ASP A N 1
ATOM 771 C CA . ASP A 1 95 ? -14.790 -5.595 11.723 1.00 88.06 95 ASP A CA 1
ATOM 772 C C . ASP A 1 95 ? -14.935 -5.551 13.250 1.00 88.06 95 ASP A C 1
ATOM 774 O O . ASP A 1 95 ? -16.052 -5.669 13.758 1.00 88.06 95 ASP A O 1
ATOM 778 N N . ASP A 1 96 ? -13.850 -5.295 13.985 1.00 86.25 96 ASP A N 1
ATOM 779 C CA . ASP A 1 96 ? -13.864 -5.177 15.446 1.00 86.25 96 ASP A CA 1
ATOM 780 C C . ASP A 1 96 ? -14.744 -4.014 15.922 1.00 86.25 96 ASP A C 1
ATOM 782 O O . ASP A 1 96 ? -15.556 -4.212 16.828 1.00 86.25 96 ASP A O 1
ATOM 786 N N . VAL A 1 97 ? -14.627 -2.836 15.290 1.00 83.69 97 VAL A N 1
ATOM 787 C CA . VAL A 1 97 ? -15.450 -1.642 15.583 1.00 83.69 97 VAL A CA 1
ATOM 788 C C . VAL A 1 97 ? -16.927 -1.888 15.268 1.00 83.69 97 VAL A C 1
ATOM 790 O O . VAL A 1 97 ? -17.806 -1.401 15.975 1.00 83.69 97 VAL A O 1
ATOM 793 N N . LEU A 1 98 ? -17.221 -2.650 14.213 1.00 81.75 98 LEU A N 1
ATOM 794 C CA . LEU A 1 98 ? -18.591 -3.018 13.849 1.00 81.75 98 LEU A CA 1
ATOM 795 C C . LEU A 1 98 ? -19.155 -4.162 14.708 1.00 81.75 98 LEU A C 1
ATOM 797 O O . LEU A 1 98 ? -20.373 -4.365 14.739 1.00 81.75 98 LEU A O 1
ATOM 801 N N . SER A 1 99 ? -18.296 -4.922 15.387 1.00 78.94 99 SER A N 1
ATOM 802 C CA . SER A 1 99 ? -18.685 -6.028 16.256 1.00 78.94 99 SER A CA 1
ATOM 803 C C . SER A 1 99 ? -19.027 -5.553 17.674 1.00 78.94 99 SER A C 1
ATOM 805 O O . SER A 1 99 ? -18.473 -4.594 18.199 1.00 78.94 99 SER A O 1
ATOM 807 N N . VAL A 1 100 ? -19.901 -6.289 18.365 1.00 63.88 100 VAL A N 1
ATOM 808 C CA . VAL A 1 100 ? -20.281 -6.004 19.767 1.00 63.88 100 VAL A CA 1
ATOM 809 C C . VAL A 1 100 ? -19.151 -6.361 20.759 1.00 63.88 100 VAL A C 1
ATOM 811 O O . VAL A 1 100 ? -19.300 -6.160 21.962 1.00 63.88 100 VAL A O 1
ATOM 814 N N . GLN A 1 101 ? -18.024 -6.923 20.296 1.00 60.75 101 GLN A N 1
ATOM 815 C CA . GLN A 1 101 ? -17.009 -7.516 21.175 1.00 60.75 101 GLN A CA 1
ATOM 816 C C . GLN A 1 101 ? -15.914 -6.552 21.650 1.00 60.75 101 GLN A C 1
ATOM 818 O O . GLN A 1 101 ? -15.290 -6.863 22.659 1.00 60.75 101 GLN A O 1
ATOM 823 N N . GLY A 1 102 ? -15.714 -5.392 21.010 1.00 55.28 102 GLY A N 1
ATOM 824 C CA . GLY A 1 102 ? -15.017 -4.205 21.549 1.00 55.28 102 GLY A CA 1
ATOM 825 C C . GLY A 1 102 ? -13.596 -4.357 22.132 1.00 55.28 102 GLY A C 1
ATOM 826 O O . GLY A 1 102 ? -13.031 -3.366 22.585 1.00 55.28 102 GLY A O 1
ATOM 827 N N . SER A 1 103 ? -12.990 -5.551 22.163 1.00 57.34 103 SER A N 1
ATOM 828 C CA . SER A 1 103 ? -11.793 -5.818 22.980 1.00 57.34 103 SER A CA 1
ATOM 829 C C . SER A 1 103 ? -10.466 -5.838 22.212 1.00 57.34 103 SER A C 1
ATOM 831 O O . SER A 1 103 ? -9.428 -6.040 22.838 1.00 57.34 103 SER A O 1
ATOM 833 N N . SER A 1 104 ? -10.471 -5.646 20.889 1.00 67.94 104 SER A N 1
ATOM 834 C CA . SER A 1 104 ? -9.273 -5.766 20.029 1.00 67.94 104 SER A CA 1
ATOM 835 C C . SER A 1 104 ? -8.780 -4.426 19.435 1.00 67.94 104 SER A C 1
ATOM 837 O O . SER A 1 104 ? -7.628 -4.311 19.014 1.00 67.94 104 SER A O 1
ATOM 839 N N . ALA A 1 105 ? -9.572 -3.349 19.527 1.00 75.25 105 ALA A N 1
ATOM 840 C CA . ALA A 1 105 ? -9.307 -2.086 18.822 1.00 75.25 105 ALA A CA 1
ATOM 841 C C . ALA A 1 105 ? -7.952 -1.419 19.150 1.00 75.25 105 ALA A C 1
ATOM 843 O O . ALA A 1 105 ? -7.344 -0.790 18.287 1.00 75.25 105 ALA A O 1
ATOM 844 N N . ALA A 1 106 ? -7.437 -1.563 20.377 1.00 82.81 106 ALA A N 1
ATOM 845 C CA . ALA A 1 106 ? -6.139 -0.996 20.756 1.00 82.81 106 ALA A CA 1
ATOM 846 C C . ALA A 1 106 ? -4.946 -1.732 20.116 1.00 82.81 106 ALA A C 1
ATOM 848 O O . ALA A 1 106 ? -3.955 -1.092 19.767 1.00 82.81 106 ALA A O 1
ATOM 849 N N . SER A 1 107 ? -5.042 -3.058 19.962 1.00 87.00 107 SER A N 1
ATOM 850 C CA . SER A 1 107 ? -4.001 -3.865 19.315 1.00 87.00 107 SER A CA 1
ATOM 851 C C . SER A 1 107 ? -3.967 -3.588 17.817 1.00 87.00 107 SER A C 1
ATOM 853 O O . SER A 1 107 ? -2.895 -3.344 17.269 1.00 87.00 107 SER A O 1
ATOM 855 N N . GLU A 1 108 ? -5.135 -3.559 17.171 1.00 89.81 108 GLU A N 1
ATOM 856 C CA . GLU A 1 108 ? -5.214 -3.262 15.739 1.00 89.81 108 GLU A CA 1
ATOM 857 C C . GLU A 1 108 ? -4.757 -1.838 15.426 1.00 89.81 108 GLU A C 1
ATOM 859 O O . GLU A 1 108 ? -4.012 -1.635 14.477 1.00 89.81 108 GLU A O 1
ATOM 864 N N . ARG A 1 109 ? -5.091 -0.854 16.269 1.00 90.19 109 ARG A N 1
ATOM 865 C CA . ARG A 1 109 ? -4.600 0.519 16.099 1.00 90.19 109 ARG A CA 1
ATOM 866 C C . ARG A 1 109 ? -3.075 0.621 16.175 1.00 90.19 109 ARG A C 1
ATOM 868 O O . ARG A 1 109 ? -2.469 1.367 15.412 1.00 90.19 109 ARG A O 1
ATOM 875 N N . ALA A 1 110 ? -2.447 -0.092 17.111 1.00 92.56 110 ALA A N 1
ATOM 876 C CA . ALA A 1 110 ? -0.990 -0.084 17.238 1.00 92.56 110 ALA A CA 1
ATOM 877 C C . ALA A 1 110 ? -0.310 -0.744 16.027 1.00 92.56 110 ALA A C 1
ATOM 879 O O . ALA A 1 110 ? 0.729 -0.271 15.563 1.00 92.56 110 ALA A O 1
ATOM 880 N N . GLU A 1 111 ? -0.904 -1.819 15.512 1.00 94.69 111 GLU A N 1
ATOM 881 C CA . GLU A 1 111 ? -0.414 -2.517 14.327 1.00 94.69 111 GLU A CA 1
ATOM 882 C C . GLU A 1 111 ? -0.626 -1.702 13.041 1.00 94.69 111 GLU A C 1
ATOM 884 O O . GLU A 1 111 ? 0.287 -1.613 12.219 1.00 94.69 111 GLU A O 1
ATOM 889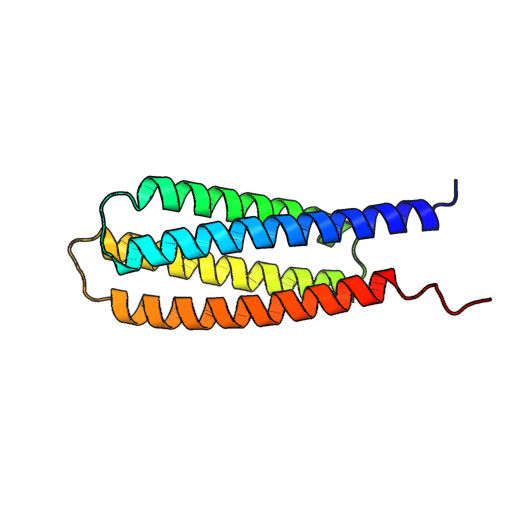 N N . GLU A 1 112 ? -1.774 -1.037 12.899 1.00 95.69 112 GLU A N 1
ATOM 890 C CA . GLU A 1 112 ? -2.071 -0.124 11.791 1.00 95.69 112 GLU A CA 1
ATOM 891 C C . GLU A 1 112 ? -1.037 1.003 11.720 1.00 95.69 112 GLU A C 1
ATOM 893 O O . GLU A 1 112 ? -0.447 1.221 10.660 1.00 95.69 112 GLU A O 1
ATOM 898 N N . GLU A 1 113 ? -0.731 1.647 12.851 1.00 96.00 113 GLU A N 1
ATOM 899 C CA . GLU A 1 113 ? 0.279 2.707 12.919 1.00 96.00 113 GLU A CA 1
ATOM 900 C C . GLU A 1 113 ? 1.663 2.199 12.495 1.00 96.00 113 GLU A C 1
ATOM 902 O O . GLU A 1 113 ? 2.361 2.840 11.703 1.00 96.00 113 GLU A O 1
ATOM 907 N N . ARG A 1 114 ? 2.058 1.017 12.988 1.00 97.50 114 ARG A N 1
ATOM 908 C CA . ARG A 1 114 ? 3.336 0.384 12.640 1.00 97.50 114 ARG A CA 1
ATOM 909 C C . ARG A 1 114 ? 3.435 0.137 11.134 1.00 97.50 114 ARG A C 1
ATOM 911 O O . ARG A 1 114 ? 4.454 0.467 10.525 1.00 97.50 114 ARG A O 1
ATOM 918 N N . LEU A 1 115 ? 2.392 -0.436 10.536 1.00 97.19 115 LEU A N 1
ATOM 919 C CA . LEU A 1 115 ? 2.335 -0.734 9.105 1.00 97.19 115 LEU A CA 1
ATOM 920 C C . LEU A 1 115 ? 2.304 0.545 8.261 1.00 97.19 115 LEU A C 1
ATOM 922 O O . LEU A 1 115 ? 2.972 0.616 7.231 1.00 97.19 115 LEU A O 1
ATOM 926 N N . ARG A 1 116 ? 1.599 1.584 8.717 1.00 96.19 116 ARG A N 1
ATOM 927 C CA . ARG A 1 116 ? 1.532 2.892 8.053 1.00 96.19 116 ARG A CA 1
ATOM 928 C C . ARG A 1 116 ? 2.900 3.571 7.975 1.00 96.19 116 ARG A C 1
ATOM 930 O O . ARG A 1 116 ? 3.249 4.106 6.923 1.00 96.19 116 ARG A O 1
ATOM 937 N N . ILE A 1 117 ? 3.690 3.522 9.049 1.00 96.62 117 ILE A N 1
ATOM 938 C CA . ILE A 1 117 ? 5.067 4.044 9.052 1.00 96.62 117 ILE A CA 1
ATOM 939 C C . ILE A 1 117 ? 5.935 3.266 8.053 1.00 96.62 117 ILE A C 1
ATOM 941 O O . ILE A 1 117 ? 6.592 3.875 7.209 1.00 96.62 117 ILE A O 1
ATOM 945 N N . GLN A 1 118 ? 5.883 1.930 8.088 1.00 97.56 118 GLN A N 1
ATOM 946 C CA . GLN A 1 118 ? 6.650 1.078 7.168 1.00 97.56 118 GLN A CA 1
ATOM 947 C C . GLN A 1 118 ? 6.275 1.302 5.699 1.00 97.56 118 GLN A C 1
ATOM 949 O O . GLN A 1 118 ? 7.140 1.271 4.824 1.00 97.56 118 GLN A O 1
ATOM 954 N N . LEU A 1 119 ? 4.997 1.552 5.412 1.00 97.69 119 LEU A N 1
ATOM 955 C CA . LEU A 1 119 ? 4.539 1.910 4.073 1.00 97.69 119 LEU A CA 1
ATOM 956 C C . LEU A 1 119 ? 5.160 3.218 3.579 1.00 97.69 119 LEU A C 1
ATOM 958 O O . LEU A 1 119 ? 5.578 3.274 2.424 1.00 97.69 119 LEU A O 1
ATOM 962 N N . GLY A 1 120 ? 5.286 4.224 4.450 1.00 96.69 120 GLY A N 1
ATOM 963 C CA . GLY A 1 120 ? 6.000 5.464 4.139 1.00 96.69 120 GLY A CA 1
ATOM 964 C C . GLY A 1 120 ? 7.458 5.212 3.747 1.00 96.69 120 GLY A C 1
ATOM 965 O O . GLY A 1 120 ? 7.896 5.641 2.683 1.00 96.69 120 GLY A O 1
ATOM 966 N N . GLU A 1 121 ? 8.183 4.422 4.541 1.00 97.81 121 GLU A N 1
ATOM 967 C CA . GLU A 1 121 ? 9.582 4.069 4.257 1.00 97.81 121 GLU A CA 1
ATOM 968 C C . GLU A 1 121 ? 9.737 3.300 2.931 1.00 97.81 121 GLU A C 1
ATOM 970 O O . GLU A 1 121 ? 10.656 3.548 2.146 1.00 97.81 121 GLU A O 1
ATOM 975 N N . LEU A 1 122 ? 8.829 2.359 2.650 1.00 97.88 122 LEU A N 1
ATOM 976 C CA . LEU A 1 122 ? 8.838 1.585 1.406 1.00 97.88 122 LEU A CA 1
ATOM 977 C C . LEU A 1 122 ? 8.481 2.435 0.187 1.00 97.88 122 LEU A C 1
ATOM 979 O O . LEU A 1 122 ? 9.032 2.207 -0.894 1.00 97.88 122 LEU A O 1
ATOM 983 N N . HIS A 1 123 ? 7.568 3.390 0.351 1.00 97.56 123 HIS A N 1
ATOM 984 C CA . HIS A 1 123 ? 7.214 4.351 -0.682 1.00 97.56 123 HIS A CA 1
ATOM 985 C C . HIS A 1 123 ? 8.414 5.229 -1.044 1.00 97.56 123 HIS A C 1
ATOM 987 O O . HIS A 1 123 ? 8.749 5.342 -2.225 1.00 97.56 123 HIS A O 1
ATOM 993 N N . ASP A 1 124 ? 9.114 5.767 -0.047 1.00 97.06 124 ASP A N 1
ATOM 994 C CA . ASP A 1 124 ? 10.295 6.603 -0.266 1.00 97.06 124 ASP A CA 1
ATOM 995 C C . ASP A 1 124 ? 11.411 5.811 -0.964 1.00 97.06 124 ASP A C 1
ATOM 997 O O . ASP A 1 124 ? 11.946 6.250 -1.985 1.00 97.06 124 ASP A O 1
ATOM 1001 N N . ALA A 1 125 ? 11.672 4.577 -0.520 1.00 96.44 125 ALA A N 1
ATOM 1002 C CA . ALA A 1 125 ? 12.633 3.688 -1.176 1.00 96.44 125 ALA A CA 1
ATOM 1003 C C . ALA A 1 125 ? 12.249 3.359 -2.635 1.00 96.44 125 ALA A C 1
ATOM 1005 O O . ALA A 1 125 ? 13.115 3.238 -3.513 1.00 96.44 125 ALA A O 1
ATOM 1006 N N . PHE A 1 126 ? 10.950 3.209 -2.920 1.00 96.56 126 PHE A N 1
ATOM 1007 C CA . PHE A 1 126 ? 10.460 3.021 -4.283 1.00 96.56 126 PHE A CA 1
ATOM 1008 C C . PHE A 1 126 ? 10.650 4.286 -5.131 1.00 96.56 126 PHE A C 1
ATOM 1010 O O . PHE A 1 126 ? 11.140 4.175 -6.256 1.00 96.56 126 PHE A O 1
ATOM 1017 N N . MET A 1 127 ? 10.330 5.473 -4.603 1.00 95.31 127 MET A N 1
ATOM 1018 C CA . MET A 1 127 ? 10.546 6.751 -5.291 1.00 95.31 127 MET A CA 1
ATOM 1019 C C . MET A 1 127 ? 12.016 6.972 -5.646 1.00 95.31 127 MET A C 1
ATOM 1021 O O . MET A 1 127 ? 12.325 7.304 -6.792 1.00 95.31 127 MET A O 1
ATOM 1025 N N . GLU A 1 128 ? 12.930 6.749 -4.700 1.00 94.69 128 GLU A N 1
ATOM 1026 C CA . GLU A 1 128 ? 14.373 6.867 -4.933 1.00 94.69 128 GLU A CA 1
ATOM 1027 C C . GLU A 1 128 ? 14.839 5.917 -6.042 1.00 94.69 128 GLU A C 1
ATOM 1029 O O . GLU A 1 128 ? 15.530 6.322 -6.984 1.00 94.69 128 GLU A O 1
ATOM 1034 N N . THR A 1 129 ? 14.401 4.657 -5.982 1.00 93.31 129 THR A N 1
ATOM 1035 C CA . THR A 1 129 ? 14.757 3.642 -6.979 1.00 93.31 129 THR A CA 1
ATOM 1036 C C . THR A 1 129 ? 14.185 3.971 -8.356 1.00 93.31 129 THR A C 1
ATOM 1038 O O . THR A 1 129 ? 14.895 3.858 -9.358 1.00 93.31 129 THR A O 1
ATOM 1041 N N . ALA A 1 130 ? 12.928 4.414 -8.426 1.00 90.19 130 ALA A N 1
ATOM 1042 C CA . ALA A 1 130 ? 12.288 4.832 -9.668 1.00 90.19 130 ALA A CA 1
ATOM 1043 C C . ALA A 1 130 ? 12.988 6.061 -10.269 1.00 90.19 130 ALA A C 1
ATOM 1045 O O . ALA A 1 130 ? 13.275 6.075 -11.465 1.00 90.19 130 ALA A O 1
ATOM 1046 N N . SER A 1 131 ? 13.334 7.052 -9.444 1.00 88.88 131 SER A N 1
ATOM 1047 C CA . SER A 1 131 ? 14.057 8.256 -9.864 1.00 88.88 131 SER A CA 1
ATOM 1048 C C . SER A 1 131 ? 15.443 7.927 -10.428 1.00 88.88 131 SER A C 1
ATOM 1050 O O . SER A 1 131 ? 15.807 8.391 -11.514 1.00 88.88 131 SER A O 1
ATOM 1052 N N . ARG A 1 132 ? 16.197 7.047 -9.757 1.00 87.69 132 ARG A N 1
ATOM 1053 C CA . ARG A 1 132 ? 17.498 6.563 -10.240 1.00 87.69 132 ARG A CA 1
ATOM 1054 C C . ARG A 1 132 ? 17.371 5.816 -11.568 1.00 87.69 132 ARG A C 1
ATOM 1056 O O . ARG A 1 132 ? 18.076 6.150 -12.517 1.00 87.69 132 ARG A O 1
ATOM 1063 N N . ALA A 1 133 ? 16.426 4.880 -11.670 1.00 82.06 133 ALA A N 1
ATOM 1064 C CA . ALA A 1 133 ? 16.200 4.090 -12.885 1.00 82.06 133 ALA A CA 1
ATOM 1065 C C . ALA A 1 133 ? 15.816 4.952 -14.105 1.00 82.06 133 ALA A C 1
ATOM 1067 O O . ALA A 1 133 ? 16.032 4.558 -15.253 1.00 82.06 133 ALA A O 1
ATOM 1068 N N . VAL A 1 134 ? 15.244 6.132 -13.864 1.00 75.12 134 VAL A N 1
ATOM 1069 C CA . VAL A 1 134 ? 14.927 7.133 -14.889 1.00 75.12 134 VAL A CA 1
ATOM 1070 C C . VAL A 1 134 ? 16.140 8.005 -15.232 1.00 75.12 134 VAL A C 1
ATOM 1072 O O . VAL A 1 134 ? 16.315 8.377 -16.394 1.00 75.12 134 VAL A O 1
ATOM 1075 N N . SER A 1 135 ? 16.974 8.322 -14.238 1.00 72.31 135 SER A N 1
ATOM 1076 C CA . SER A 1 135 ? 18.089 9.274 -14.343 1.00 72.31 135 SER A CA 1
ATOM 1077 C C . SER A 1 135 ? 19.378 8.687 -14.932 1.00 72.31 135 SER A C 1
ATOM 1079 O O . SER A 1 135 ? 20.202 9.445 -15.444 1.00 72.31 135 SER A O 1
ATOM 1081 N N . GLU A 1 136 ? 19.558 7.361 -14.925 1.00 60.56 136 GLU A N 1
ATOM 1082 C CA . GLU A 1 136 ? 20.763 6.629 -15.381 1.00 60.56 136 GLU A CA 1
ATOM 1083 C C . GLU A 1 136 ? 21.119 6.758 -16.890 1.00 60.56 136 GLU A C 1
ATOM 1085 O O . GLU A 1 136 ? 21.798 5.911 -17.468 1.00 60.56 136 GLU A O 1
ATOM 1090 N N . ARG A 1 137 ? 20.739 7.850 -17.571 1.00 51.88 137 ARG A N 1
ATOM 1091 C CA . ARG A 1 137 ? 21.195 8.163 -18.940 1.00 51.88 137 ARG A CA 1
ATOM 1092 C C . ARG A 1 137 ? 21.533 9.639 -19.207 1.00 51.88 137 ARG A C 1
ATOM 1094 O O . ARG A 1 137 ? 21.442 10.067 -20.353 1.00 51.88 137 ARG A O 1
ATOM 1101 N N . GLN A 1 138 ? 21.954 10.412 -18.199 1.00 46.53 138 GLN A N 1
ATOM 1102 C CA . GLN A 1 138 ? 22.614 11.715 -18.436 1.00 46.53 138 GLN A CA 1
ATOM 1103 C C . GLN A 1 138 ? 24.148 11.635 -18.592 1.00 46.53 138 GLN A C 1
ATOM 1105 O O . GLN A 1 138 ? 24.751 12.615 -19.011 1.00 46.53 138 GLN A O 1
ATOM 1110 N N . ALA A 1 139 ? 24.792 10.495 -18.311 1.00 37.66 139 ALA A N 1
ATOM 1111 C CA . ALA A 1 139 ? 26.256 10.411 -18.182 1.00 37.66 139 ALA A CA 1
ATOM 1112 C C . ALA A 1 139 ? 26.965 9.533 -19.235 1.00 37.66 139 ALA A C 1
ATOM 1114 O O . ALA A 1 139 ? 27.957 8.883 -18.921 1.00 37.66 139 ALA A O 1
ATOM 1115 N N . ILE A 1 140 ? 26.472 9.492 -20.476 1.00 40.62 140 ILE A N 1
ATOM 1116 C CA . ILE A 1 140 ? 27.252 8.952 -21.602 1.00 40.62 140 ILE A CA 1
ATOM 1117 C C . ILE A 1 140 ? 27.099 9.916 -22.781 1.00 40.62 140 ILE A C 1
ATOM 1119 O O . ILE A 1 140 ? 26.137 9.827 -23.547 1.00 40.62 140 ILE A O 1
ATOM 1123 N N . ALA A 1 141 ? 28.033 10.862 -22.858 1.00 36.62 141 ALA A N 1
ATOM 1124 C CA . ALA A 1 141 ? 28.353 11.671 -24.028 1.00 36.62 141 ALA A CA 1
ATOM 1125 C C . ALA A 1 141 ? 29.840 11.472 -24.335 1.00 36.62 141 ALA A C 1
ATOM 1127 O O . ALA A 1 141 ? 30.621 11.416 -23.355 1.00 36.62 141 ALA A O 1
#

Foldseek 3Di:
DDPVVVLLVLLLVLLVQLLVLVVQLLVLLVVLLVCLVVLDPDNVVSLVSNVVSLVSNVVSLVSCCVRPDPQLNVLSVVLNVLSVVLNVLSVVSVVCSVDPNVDCNVVSSVVNVVSSVVNVVSSVSSVVVSVCVSVVPPPDD

Sequence (141 aa):
MDHDHWLRGQRLEACRVLLTAYDEYAIAASMLTRVLEREADGPRDVGQAFGRAVSAFRNAYWQVRLVGSPDVREHASRLRTHLEDHKDCTDRWMDDVLSVQGSSAASERAEEERLRIQLGELHDAFMETASRAVSERQAIA

pLDDT: mean 88.53, std 13.38, range [36.62, 98.31]

Radius of gyration: 17.84 Å; chains: 1; bounding box: 50×19×56 Å